Protein AF-A0A397RWU1-F1 (afdb_monomer)

Secondary structure (DSSP, 8-state):
------------------THHHHHHHHTT---HHHHHHHHT--TTPPPSSHHHHHHHHHHHHHHHT---EEEEEEE-TTT--EEEEEEEEEEEPPP-----SSGGG--------EEEEEEEEEE--TTSPPP-

Solvent-accessible surface area (backbone atoms only — not comparable to full-atom values): 8779 Å² total; per-residue (Å²): 140,80,88,79,86,79,84,77,81,78,87,72,85,83,76,86,76,65,72,77,58,56,60,60,60,55,59,77,63,70,71,53,69,68,46,49,54,54,29,73,64,67,50,93,86,66,82,68,92,44,74,66,51,45,51,52,29,52,50,43,36,23,58,77,72,74,50,66,77,39,84,72,50,79,40,61,37,90,88,77,67,40,78,35,33,42,31,34,34,35,70,43,75,32,81,70,77,79,76,90,57,96,47,84,91,64,63,68,85,67,86,65,79,37,69,67,49,76,49,76,48,80,50,68,57,59,92,88,55,85,74,85,129

Sequence (133 aa):
MDNADSNKENTGSKSVISRKNCSKVLQELQVSENLKNQALELKVGYKFENWKHVNQVLHTYAKMKGFSWRLQNTYYSRADRGVSKKVFEYRHAGKPKPSKSNNPDMTRTTTSSHVKYTCYINICWPKSDSNPR

Radius of gyration: 24.8 Å; Cα contacts (8 Å, |Δi|>4): 122; chains: 1; bounding box: 36×41×86 Å

Mean predicted aligned error: 15.51 Å

Foldseek 3Di:
DDDDDDDDDDPDDDDPDPPVVVVVVVVVVDQDPVLLVLLVVDDPPDDAPAVVSVVSNQQSNQVVVVFDKDFDDWDADPPPRATFKTKIKTFDFDDDDFDDDPDPVPRPPPPDGDGPDMDMDMDGDDPPDDHDD

Organism: NCBI:txid658196

Nearest PDB structures (foldseek):
  6yfq-assembly1_AA  TM=3.642E-01  e=2.993E+00  Leviviridae sp.
  6wwa-assembly2_C  TM=1.659E-01  e=2.289E+00  Homo sapiens
  6p8r-assembly4_D  TM=1.769E-01  e=8.172E+00  Pseudomonas aeruginosa

pLDDT: mean 71.87, std 20.06, range [34.66, 94.81]

Structure (mmCIF, N/CA/C/O backbone):
data_AF-A0A397RWU1-F1
#
_entry.id   AF-A0A397RWU1-F1
#
loop_
_atom_site.group_PDB
_atom_site.id
_atom_site.type_symbol
_atom_site.label_atom_id
_atom_site.label_alt_id
_atom_site.label_comp_id
_atom_site.label_asym_id
_atom_site.label_entity_id
_atom_site.label_seq_id
_atom_site.pdbx_PDB_ins_code
_atom_site.Cartn_x
_atom_site.Cartn_y
_atom_site.Cartn_z
_atom_site.occupancy
_atom_site.B_iso_or_equiv
_atom_site.auth_seq_id
_atom_site.auth_comp_id
_atom_site.auth_asym_id
_atom_site.auth_atom_id
_atom_site.pdbx_PDB_model_num
ATOM 1 N N . MET A 1 1 ? 23.616 24.177 67.138 1.00 42.16 1 MET A N 1
ATOM 2 C CA . MET A 1 1 ? 24.388 23.613 66.003 1.00 42.16 1 MET A CA 1
ATOM 3 C C . MET A 1 1 ? 23.354 22.886 65.188 1.00 42.16 1 MET A C 1
ATOM 5 O O . MET A 1 1 ? 23.073 21.722 65.436 1.00 42.16 1 MET A O 1
ATOM 9 N N . ASP A 1 2 ? 22.696 23.647 64.327 1.00 37.59 2 ASP A N 1
ATOM 10 C CA . ASP A 1 2 ? 21.431 23.270 63.719 1.00 37.59 2 ASP A CA 1
ATOM 11 C C . ASP A 1 2 ? 21.669 23.205 62.214 1.00 37.59 2 ASP A C 1
ATOM 13 O O . ASP A 1 2 ? 21.886 24.219 61.551 1.00 37.59 2 ASP A O 1
ATOM 17 N N . ASN A 1 3 ? 21.737 21.970 61.718 1.00 37.12 3 ASN A N 1
ATOM 18 C CA . ASN A 1 3 ? 21.844 21.633 60.307 1.00 37.12 3 ASN A CA 1
ATOM 19 C C . ASN A 1 3 ? 20.505 21.926 59.623 1.00 37.12 3 ASN A C 1
ATOM 21 O O . ASN A 1 3 ? 19.501 21.286 59.930 1.00 37.12 3 ASN A O 1
ATOM 25 N N . ALA A 1 4 ? 20.512 22.842 58.658 1.00 40.41 4 ALA A N 1
ATOM 26 C CA . ALA A 1 4 ? 19.416 23.040 57.719 1.00 40.41 4 ALA A CA 1
ATOM 27 C C . ALA A 1 4 ? 19.960 22.963 56.286 1.00 40.41 4 ALA A C 1
ATOM 29 O O . ALA A 1 4 ? 20.199 23.976 55.631 1.00 40.41 4 ALA A O 1
ATOM 30 N N . ASP A 1 5 ? 20.163 21.732 55.816 1.00 41.03 5 ASP A N 1
ATOM 31 C CA . ASP A 1 5 ? 20.361 21.419 54.401 1.00 41.03 5 ASP A CA 1
ATOM 32 C C . ASP A 1 5 ? 19.006 21.545 53.692 1.00 41.03 5 ASP A C 1
ATOM 34 O O . ASP A 1 5 ? 18.088 20.747 53.897 1.00 41.03 5 ASP A O 1
ATOM 38 N N . SER A 1 6 ? 18.849 22.592 52.886 1.00 40.50 6 SER A N 1
ATOM 39 C CA . SER A 1 6 ? 17.641 22.845 52.099 1.00 40.50 6 SER A CA 1
ATOM 40 C C . SER A 1 6 ? 17.867 22.409 50.651 1.00 40.50 6 SER A C 1
ATOM 42 O O . SER A 1 6 ? 18.237 23.194 49.780 1.00 40.50 6 SER A O 1
ATOM 44 N N . ASN A 1 7 ? 17.604 21.127 50.386 1.00 39.72 7 ASN A N 1
ATOM 45 C CA . ASN A 1 7 ? 17.441 20.599 49.034 1.00 39.72 7 ASN A CA 1
ATOM 46 C C . ASN A 1 7 ? 16.159 21.171 48.413 1.00 39.72 7 ASN A C 1
ATOM 48 O O . ASN A 1 7 ? 15.047 20.758 48.738 1.00 39.72 7 ASN A O 1
ATOM 52 N N . LYS A 1 8 ? 16.314 22.140 47.509 1.00 40.53 8 LYS A N 1
ATOM 53 C CA . LYS A 1 8 ? 15.217 22.693 46.711 1.00 40.53 8 LYS A CA 1
ATOM 54 C C . LYS A 1 8 ? 14.998 21.822 45.474 1.00 40.53 8 LYS A C 1
ATOM 56 O O . LYS A 1 8 ? 15.664 21.992 44.454 1.00 40.53 8 LYS A O 1
ATOM 61 N N . GLU A 1 9 ? 14.042 20.903 45.570 1.00 35.16 9 GLU A N 1
ATOM 62 C CA . GLU A 1 9 ? 13.454 20.213 44.422 1.00 35.16 9 GLU A CA 1
ATOM 63 C C . GLU A 1 9 ? 12.876 21.249 43.446 1.00 35.16 9 GLU A C 1
ATOM 65 O O . GLU A 1 9 ? 11.939 21.983 43.757 1.00 35.16 9 GLU A O 1
ATOM 70 N N . ASN A 1 10 ? 13.459 21.340 42.252 1.00 37.16 10 ASN A N 1
ATOM 71 C CA . ASN A 1 10 ? 12.948 22.182 41.179 1.00 37.16 10 ASN A CA 1
ATOM 72 C C . ASN A 1 10 ? 12.074 21.323 40.254 1.00 37.16 10 ASN A C 1
ATOM 74 O O . ASN A 1 10 ? 12.517 20.833 39.212 1.00 37.16 10 ASN A O 1
ATOM 78 N N . THR A 1 11 ? 10.820 21.109 40.653 1.00 43.16 11 THR A N 1
ATOM 79 C CA . THR A 1 11 ? 9.759 20.571 39.793 1.00 43.16 11 THR A CA 1
ATOM 80 C C . THR A 1 11 ? 9.328 21.635 38.783 1.00 43.16 11 THR A C 1
ATOM 82 O O . THR A 1 11 ? 8.334 22.335 38.962 1.00 43.16 11 THR A O 1
ATOM 85 N N . GLY A 1 12 ? 10.108 21.771 37.712 1.00 34.66 12 GLY A N 1
ATOM 86 C CA . GLY A 1 12 ? 9.770 22.570 36.538 1.00 34.66 12 GLY A CA 1
ATOM 87 C C . GLY A 1 12 ? 9.062 21.718 35.488 1.00 34.66 12 GLY A C 1
ATOM 88 O O . GLY A 1 12 ? 9.695 20.941 34.771 1.00 34.66 12 GLY A O 1
ATOM 89 N N . SER A 1 13 ? 7.742 21.864 35.419 1.00 39.84 13 SER A N 1
ATOM 90 C CA . SER A 1 13 ? 6.813 21.242 34.475 1.00 39.84 13 SER A CA 1
ATOM 91 C C . SER A 1 13 ? 7.335 21.206 33.034 1.00 39.84 13 SER A C 1
ATOM 93 O O . SER A 1 13 ? 7.517 22.236 32.383 1.00 39.84 13 SER A O 1
ATOM 95 N N . LYS A 1 14 ? 7.536 19.996 32.503 1.00 41.59 14 LYS A N 1
ATOM 96 C CA . LYS A 1 14 ? 7.846 19.783 31.087 1.00 41.59 14 LYS A CA 1
ATOM 97 C C . LYS A 1 14 ? 6.600 20.015 30.230 1.00 41.59 14 LYS A C 1
ATOM 99 O O . LYS A 1 14 ? 5.527 19.508 30.534 1.00 41.59 14 LYS A O 1
ATOM 104 N N . SER A 1 15 ? 6.842 20.646 29.079 1.00 40.38 15 SER A N 1
ATOM 105 C CA . SER A 1 15 ? 6.076 20.514 27.833 1.00 40.38 15 SER A CA 1
ATOM 106 C C . SER A 1 15 ? 4.889 21.468 27.613 1.00 40.38 15 SER A C 1
ATOM 108 O O . SER A 1 15 ? 3.749 21.045 27.424 1.00 40.38 15 SER A O 1
ATOM 110 N N . VAL A 1 16 ? 5.183 22.764 27.449 1.00 41.38 16 VAL A N 1
ATOM 111 C CA . VAL A 1 16 ? 4.372 23.631 26.574 1.00 41.38 16 VAL A CA 1
ATOM 112 C C . VAL A 1 16 ? 4.688 23.245 25.127 1.00 41.38 16 VAL A C 1
ATOM 114 O O . VAL A 1 16 ? 5.632 23.748 24.518 1.00 41.38 16 VAL A O 1
ATOM 117 N N . ILE A 1 17 ? 3.920 22.306 24.574 1.00 47.91 17 ILE A N 1
ATOM 118 C CA . ILE A 1 17 ? 3.958 22.008 23.139 1.00 47.91 17 ILE A CA 1
ATOM 119 C C . ILE A 1 17 ? 3.472 23.265 22.412 1.00 47.91 17 ILE A C 1
ATOM 121 O O . ILE A 1 17 ? 2.324 23.688 22.547 1.00 47.91 17 ILE A O 1
ATOM 125 N N . SER A 1 18 ? 4.382 23.888 21.666 1.00 45.59 18 SER A N 1
ATOM 126 C CA . SER A 1 18 ? 4.118 25.061 20.837 1.00 45.59 18 SER A CA 1
ATOM 127 C C . SER A 1 18 ? 2.968 24.782 19.864 1.00 45.59 18 SER A C 1
ATOM 129 O O . SER A 1 18 ? 3.106 24.002 18.918 1.00 45.59 18 SER A O 1
ATOM 131 N N . ARG A 1 19 ? 1.830 25.464 20.066 1.00 52.28 19 ARG A N 1
ATOM 132 C CA . ARG A 1 19 ? 0.615 25.368 19.229 1.00 52.28 19 ARG A CA 1
ATOM 133 C C . ARG A 1 19 ? 0.867 25.646 17.738 1.00 52.28 19 ARG A C 1
ATOM 135 O O . ARG A 1 19 ? 0.044 25.279 16.908 1.00 52.28 19 ARG A O 1
ATOM 142 N N . LYS A 1 20 ? 2.003 26.260 17.378 1.00 44.44 20 LYS A N 1
ATOM 143 C CA . LYS A 1 20 ? 2.363 26.581 15.985 1.00 44.44 20 LYS A CA 1
ATOM 144 C C . LYS A 1 20 ? 2.725 25.346 15.147 1.00 44.44 20 LYS A C 1
ATOM 146 O O . LYS A 1 20 ? 2.591 25.398 13.927 1.00 44.44 20 LYS A O 1
ATOM 151 N N . ASN A 1 21 ? 3.114 24.231 15.772 1.00 46.44 21 ASN A N 1
ATOM 152 C CA . ASN A 1 21 ? 3.475 23.007 15.045 1.00 46.44 21 ASN A CA 1
ATOM 153 C C . ASN A 1 21 ? 2.262 22.135 14.685 1.00 46.44 21 ASN A C 1
ATOM 155 O O . ASN A 1 21 ? 2.326 21.387 13.714 1.00 46.44 21 ASN A O 1
ATOM 159 N N . CYS A 1 22 ? 1.132 22.266 15.388 1.00 42.16 22 CYS A N 1
ATOM 160 C CA . CYS A 1 22 ? -0.061 21.463 15.102 1.00 42.16 22 CYS A CA 1
ATOM 161 C C . CYS A 1 22 ? -0.719 21.834 13.760 1.00 42.16 22 CYS A C 1
ATOM 163 O O . CYS A 1 22 ? -1.221 20.952 13.074 1.00 42.16 22 CYS A O 1
ATOM 165 N N . SER A 1 23 ? -0.667 23.102 13.329 1.00 45.41 23 SER A N 1
ATOM 166 C CA . SER A 1 23 ? -1.255 23.522 12.041 1.00 45.41 23 SER A CA 1
ATOM 167 C C . SER A 1 23 ? -0.546 22.938 10.817 1.00 45.41 23 SER A C 1
ATOM 169 O O . SER A 1 23 ? -1.212 22.617 9.838 1.00 45.41 23 SER A O 1
ATOM 171 N N . LYS A 1 24 ? 0.783 22.761 10.858 1.00 42.88 24 LYS A N 1
ATOM 172 C CA . LYS A 1 24 ? 1.523 22.129 9.748 1.00 42.88 24 LYS A CA 1
ATOM 173 C C . LYS A 1 24 ? 1.253 20.622 9.677 1.00 42.88 24 LYS A C 1
ATOM 175 O O . LYS A 1 24 ? 1.050 20.094 8.592 1.00 42.88 24 LYS A O 1
ATOM 180 N N . VAL A 1 25 ? 1.139 19.967 10.836 1.00 46.84 25 VAL A N 1
ATOM 181 C CA . VAL A 1 25 ? 0.768 18.544 10.950 1.00 46.84 25 VAL A CA 1
ATOM 182 C C . VAL A 1 25 ? -0.677 18.294 10.488 1.00 46.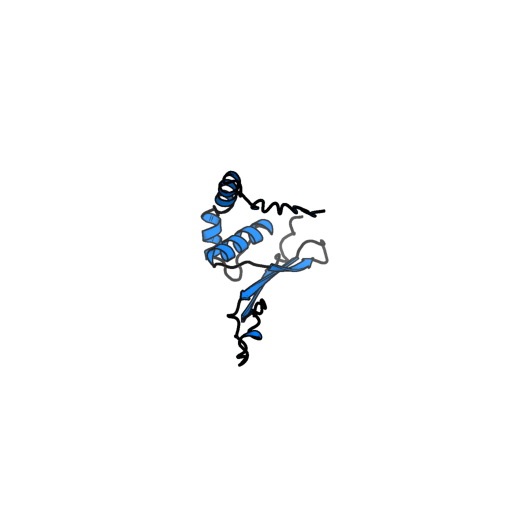84 25 VAL A C 1
ATOM 184 O O . VAL A 1 25 ? -0.974 17.251 9.914 1.00 46.84 25 VAL A O 1
ATOM 187 N N . LEU A 1 26 ? -1.584 19.260 10.672 1.00 43.44 26 LEU A N 1
ATOM 188 C CA . LEU A 1 26 ? -2.959 19.167 10.169 1.00 43.44 26 LEU A CA 1
ATOM 189 C C . LEU A 1 26 ? -3.055 19.345 8.640 1.00 43.44 26 LEU A C 1
ATOM 191 O O . LEU A 1 26 ? -3.914 18.720 8.025 1.00 43.44 26 LEU A O 1
ATOM 195 N N . GLN A 1 27 ? -2.170 20.125 8.003 1.00 46.06 27 GLN A N 1
ATOM 196 C CA . GLN A 1 27 ? -2.118 20.232 6.533 1.00 46.06 27 GLN A CA 1
ATOM 197 C C . GLN A 1 27 ? -1.588 18.956 5.854 1.00 46.06 27 GLN A C 1
ATOM 199 O O . GLN A 1 27 ? -2.067 18.603 4.778 1.00 46.06 27 GLN A O 1
ATOM 204 N N . GLU A 1 28 ? -0.704 18.192 6.507 1.00 50.75 28 GLU A N 1
ATOM 205 C CA . GLU A 1 28 ? -0.302 16.843 6.058 1.00 50.75 28 GLU A CA 1
ATOM 206 C C . GLU A 1 28 ? -1.465 15.830 6.050 1.00 50.75 28 GLU A C 1
ATOM 208 O O . GLU A 1 28 ? -1.344 14.728 5.506 1.00 50.75 28 GLU A O 1
ATOM 213 N N . LEU A 1 29 ? -2.629 16.177 6.616 1.00 54.72 29 LEU A N 1
ATOM 214 C CA . LEU A 1 29 ? -3.789 15.292 6.633 1.00 54.72 29 LEU A CA 1
ATOM 215 C C . LEU A 1 29 ? -4.673 15.384 5.388 1.00 54.72 29 LEU A C 1
ATOM 217 O O . LEU A 1 29 ? -5.535 14.508 5.228 1.00 54.72 29 LEU A O 1
ATOM 221 N N . GLN A 1 30 ? -4.474 16.373 4.517 1.00 65.12 30 GLN A N 1
ATOM 222 C CA . GLN A 1 30 ? -5.356 16.598 3.376 1.00 65.12 30 GLN A CA 1
ATOM 223 C C . GLN A 1 30 ? -4.947 15.707 2.199 1.00 65.12 30 GLN A C 1
ATOM 225 O O . GLN A 1 30 ? -4.270 16.107 1.258 1.00 65.12 30 GLN A O 1
ATOM 230 N N . VAL A 1 31 ? -5.349 14.439 2.286 1.00 71.06 31 VAL A N 1
ATOM 231 C CA . VAL A 1 31 ? -5.247 13.500 1.170 1.00 71.06 31 VAL A CA 1
ATOM 232 C C . VAL A 1 31 ? -6.146 14.000 0.041 1.00 71.06 31 VAL A C 1
ATOM 234 O O . VAL A 1 31 ? -7.319 14.294 0.286 1.00 71.06 31 VAL A O 1
ATOM 237 N N . SER A 1 32 ? -5.605 14.100 -1.176 1.00 86.25 32 SER A N 1
ATOM 238 C CA . SER A 1 32 ? -6.377 14.532 -2.342 1.00 86.25 32 SER A CA 1
ATOM 239 C C . SER A 1 32 ? -7.568 13.601 -2.580 1.00 86.25 32 SER A C 1
ATOM 241 O O . SER A 1 32 ? -7.479 12.390 -2.371 1.00 86.25 32 SER A O 1
ATOM 243 N N . GLU A 1 33 ? -8.691 14.155 -3.034 1.00 88.69 33 GLU A N 1
ATOM 244 C CA . GLU A 1 33 ? -9.904 13.364 -3.281 1.00 88.69 33 GLU A CA 1
ATOM 245 C C . GLU A 1 33 ? -9.666 12.266 -4.329 1.00 88.69 33 GLU A C 1
ATOM 247 O O . GLU A 1 33 ? -10.152 11.148 -4.200 1.00 88.69 33 GLU A O 1
ATOM 252 N N . ASN A 1 34 ? -8.803 12.546 -5.309 1.00 92.06 34 ASN A N 1
ATOM 253 C CA . ASN A 1 34 ? -8.365 11.572 -6.303 1.00 92.06 34 ASN A CA 1
ATOM 254 C C . ASN A 1 34 ? -7.699 10.333 -5.664 1.00 92.06 34 ASN A C 1
ATOM 256 O O . ASN A 1 34 ? -8.086 9.210 -5.980 1.00 92.06 34 ASN A O 1
ATOM 260 N N . LEU A 1 35 ? -6.777 10.519 -4.708 1.00 91.19 35 LEU A N 1
ATOM 261 C CA . LEU A 1 35 ? -6.140 9.400 -4.001 1.00 91.19 35 LEU A CA 1
ATOM 262 C C . LEU A 1 35 ? -7.137 8.612 -3.145 1.00 91.19 35 LEU A C 1
ATOM 264 O O . LEU A 1 35 ? -6.983 7.400 -2.997 1.00 91.19 35 LEU A O 1
ATOM 268 N N . LYS A 1 36 ? -8.160 9.270 -2.581 1.00 92.81 36 LYS A N 1
ATOM 269 C CA . LYS A 1 36 ? -9.223 8.574 -1.839 1.00 92.81 36 LYS A CA 1
ATOM 270 C C . LYS A 1 36 ? -10.059 7.692 -2.760 1.00 92.81 36 LYS A C 1
ATOM 272 O O . LYS A 1 36 ? -10.295 6.538 -2.417 1.00 92.81 36 LYS A O 1
ATOM 277 N N . ASN A 1 37 ? -10.448 8.200 -3.929 1.00 94.00 37 ASN A N 1
ATOM 278 C CA . ASN A 1 37 ? -11.195 7.422 -4.919 1.00 94.00 37 ASN A CA 1
ATOM 279 C C . ASN A 1 37 ? -10.388 6.199 -5.375 1.00 94.00 37 ASN A C 1
ATOM 281 O O . ASN A 1 37 ? -10.876 5.076 -5.305 1.00 94.00 37 ASN A O 1
ATOM 285 N N . GLN A 1 38 ? -9.107 6.388 -5.701 1.00 94.50 38 GLN A N 1
ATOM 286 C CA . GLN A 1 38 ? -8.207 5.284 -6.051 1.00 94.50 38 GLN A CA 1
ATOM 287 C C . GLN A 1 38 ? -8.031 4.269 -4.911 1.00 94.50 38 GLN A C 1
ATOM 289 O O . GLN A 1 38 ? -7.999 3.062 -5.144 1.00 94.50 38 GLN A O 1
ATOM 294 N N . ALA A 1 39 ? -7.943 4.737 -3.662 1.00 93.19 39 ALA A N 1
ATOM 295 C CA . ALA A 1 39 ? -7.876 3.860 -2.498 1.00 93.19 39 ALA A CA 1
ATOM 296 C C . ALA A 1 39 ? -9.153 3.021 -2.326 1.00 93.19 39 ALA A C 1
ATOM 298 O O . ALA A 1 39 ? -9.065 1.858 -1.933 1.00 93.19 39 ALA A O 1
ATOM 299 N N . LEU A 1 40 ? -10.329 3.579 -2.625 1.00 92.94 40 LEU A N 1
ATOM 300 C CA . LEU A 1 40 ? -11.603 2.851 -2.594 1.00 92.94 40 LEU A CA 1
ATOM 301 C C . LEU A 1 40 ? -11.724 1.823 -3.727 1.00 92.94 40 LEU A C 1
ATOM 303 O O . LEU A 1 40 ? -12.366 0.792 -3.541 1.00 92.94 40 LEU A O 1
ATOM 307 N N . GLU A 1 41 ? -11.080 2.071 -4.865 1.00 93.88 41 GLU A N 1
ATOM 308 C CA . GLU A 1 41 ? -11.060 1.176 -6.028 1.00 93.88 41 GLU A CA 1
ATOM 309 C C . GLU A 1 41 ? -10.011 0.053 -5.941 1.00 93.88 41 GLU A C 1
ATOM 311 O O . GLU A 1 41 ? -9.922 -0.782 -6.850 1.00 93.88 41 GLU A O 1
ATOM 316 N N . LEU A 1 42 ? -9.217 -0.000 -4.861 1.00 91.81 42 LEU A N 1
ATOM 317 C CA . LEU A 1 42 ? -8.195 -1.028 -4.670 1.00 91.81 42 LEU A CA 1
ATOM 318 C C . LEU A 1 42 ? -8.793 -2.437 -4.757 1.00 91.81 42 LEU A C 1
ATOM 320 O O . LEU A 1 42 ? -9.559 -2.883 -3.903 1.00 91.81 42 LEU A O 1
ATOM 324 N N . LYS A 1 43 ? -8.357 -3.171 -5.779 1.00 92.19 43 LYS A N 1
ATOM 325 C CA . LYS A 1 43 ? -8.715 -4.566 -6.040 1.00 92.19 43 LYS A CA 1
ATOM 326 C C . LYS A 1 43 ? -7.528 -5.322 -6.623 1.00 92.19 43 LYS A C 1
ATOM 328 O O . LYS A 1 43 ? -6.538 -4.727 -7.054 1.00 92.19 43 LYS A O 1
ATOM 333 N N . VAL A 1 44 ? -7.624 -6.649 -6.654 1.00 89.00 44 VAL A N 1
ATOM 334 C CA . VAL A 1 44 ? -6.619 -7.487 -7.322 1.00 89.00 44 VAL A CA 1
ATOM 335 C C . VAL A 1 44 ? -6.504 -7.060 -8.788 1.00 89.00 44 VAL A C 1
ATOM 337 O O . VAL A 1 44 ? -7.509 -6.910 -9.477 1.00 89.00 44 VAL A O 1
ATOM 340 N N . GLY A 1 45 ? -5.271 -6.834 -9.247 1.00 89.88 45 GLY A N 1
ATOM 341 C CA . GLY A 1 45 ? -4.990 -6.364 -10.605 1.00 89.88 45 GLY A CA 1
ATOM 342 C C . GLY A 1 45 ? -5.042 -4.844 -10.793 1.00 89.88 45 GLY A C 1
ATOM 343 O O . GLY A 1 45 ? -4.833 -4.388 -11.916 1.00 89.88 45 GLY A O 1
ATOM 344 N N . TYR A 1 46 ? -5.277 -4.056 -9.735 1.00 92.88 46 TYR A N 1
ATOM 345 C CA . TYR A 1 46 ? -5.111 -2.601 -9.798 1.00 92.88 46 TYR A CA 1
ATOM 346 C C . TYR A 1 46 ? -3.691 -2.246 -10.266 1.00 92.88 46 TYR A C 1
ATOM 348 O O . TYR A 1 46 ? -2.704 -2.789 -9.759 1.00 92.88 46 TYR A O 1
ATOM 356 N N . LYS A 1 47 ? -3.595 -1.346 -11.247 1.00 92.75 47 LYS A N 1
ATOM 357 C CA . LYS A 1 47 ? -2.323 -0.911 -11.827 1.00 92.75 47 LYS A CA 1
ATOM 358 C C . LYS A 1 47 ? -1.879 0.390 -11.177 1.00 92.75 47 LYS A C 1
ATOM 360 O O . LYS A 1 47 ? -2.631 1.355 -11.129 1.00 92.75 47 LYS A O 1
ATOM 365 N N . PHE A 1 48 ? -0.638 0.408 -10.712 1.00 92.88 48 PHE A N 1
ATOM 366 C CA . PHE A 1 48 ? -0.000 1.604 -10.179 1.00 92.88 48 PHE A CA 1
ATOM 367 C C . PHE A 1 48 ? 0.972 2.168 -11.209 1.00 92.88 48 PHE A C 1
ATOM 369 O O . PHE A 1 48 ? 1.577 1.421 -11.970 1.00 92.88 48 PHE A O 1
ATOM 376 N N . GLU A 1 49 ? 1.154 3.482 -11.187 1.00 92.12 49 GLU A N 1
ATOM 377 C CA . GLU A 1 49 ? 2.075 4.173 -12.100 1.00 92.12 49 GLU A CA 1
ATOM 378 C C . GLU A 1 49 ? 3.541 3.936 -11.720 1.00 92.12 49 GLU A C 1
ATOM 380 O O . GLU A 1 49 ? 4.404 3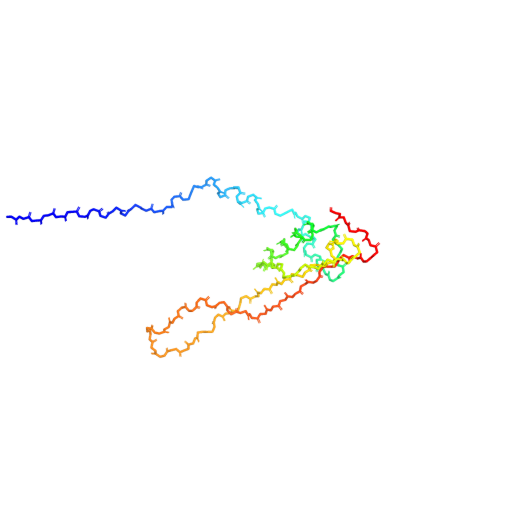.790 -12.575 1.00 92.12 49 GLU A O 1
ATOM 385 N N . ASN A 1 50 ? 3.840 3.935 -10.419 1.00 91.31 50 ASN A N 1
ATOM 386 C CA . ASN A 1 50 ? 5.186 3.770 -9.879 1.00 91.31 50 ASN A CA 1
ATOM 387 C C . ASN A 1 50 ? 5.134 3.442 -8.374 1.00 91.31 50 ASN A C 1
ATOM 389 O O . ASN A 1 50 ? 4.078 3.473 -7.737 1.00 91.31 50 ASN A O 1
ATOM 393 N N . TRP A 1 51 ? 6.291 3.167 -7.765 1.00 89.62 51 TRP A N 1
ATOM 394 C CA . TRP A 1 51 ? 6.375 2.840 -6.336 1.00 89.62 51 TRP A CA 1
ATOM 395 C C . TRP A 1 51 ? 5.963 3.982 -5.396 1.00 89.62 51 TRP A C 1
ATOM 397 O O . TRP A 1 51 ? 5.532 3.712 -4.273 1.00 89.62 51 TRP A O 1
ATOM 407 N N . LYS A 1 52 ? 6.087 5.245 -5.820 1.00 91.62 52 LYS A N 1
ATOM 408 C CA . LYS A 1 52 ? 5.612 6.393 -5.034 1.00 91.62 52 LYS A CA 1
ATOM 409 C C . LYS A 1 52 ? 4.083 6.414 -5.004 1.00 91.62 52 LYS A C 1
ATOM 411 O O . LYS A 1 52 ? 3.511 6.536 -3.923 1.00 91.62 52 LYS A O 1
ATOM 416 N N . HIS A 1 53 ? 3.448 6.188 -6.151 1.00 93.75 53 HIS A N 1
ATOM 417 C CA . HIS A 1 53 ? 1.999 6.059 -6.279 1.00 93.75 53 HIS A CA 1
ATOM 418 C C . HIS A 1 53 ? 1.469 4.892 -5.420 1.00 93.75 53 HIS A C 1
ATOM 420 O O . HIS A 1 53 ? 0.524 5.078 -4.654 1.00 93.75 53 HIS A O 1
ATOM 426 N N . VAL A 1 54 ? 2.152 3.738 -5.421 1.00 93.56 5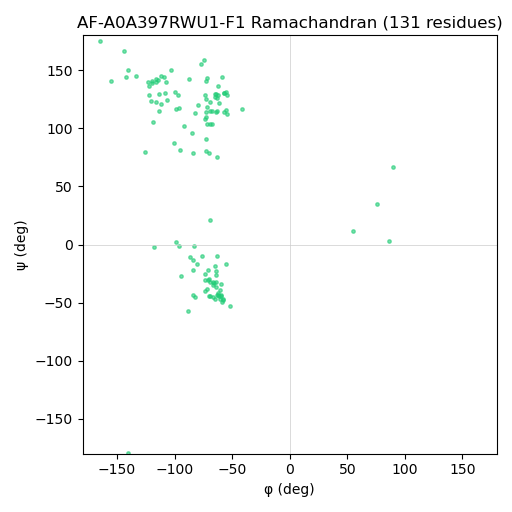4 VAL A N 1
ATOM 427 C CA . VAL A 1 54 ? 1.850 2.619 -4.502 1.00 93.56 54 VAL A CA 1
ATOM 428 C C . VAL A 1 54 ? 1.792 3.088 -3.046 1.00 93.56 54 VAL A C 1
ATOM 430 O O . VAL A 1 54 ? 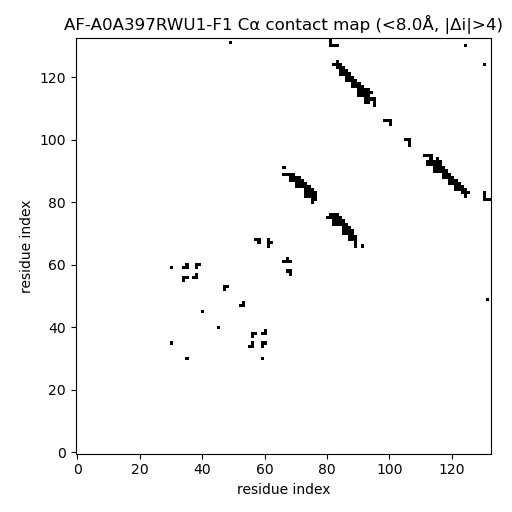0.801 2.849 -2.358 1.00 93.56 54 VAL A O 1
ATOM 433 N N . ASN A 1 55 ? 2.833 3.777 -2.570 1.00 92.12 55 ASN A N 1
ATOM 434 C CA . ASN A 1 55 ? 2.891 4.232 -1.181 1.00 92.12 55 ASN A CA 1
ATOM 435 C C . ASN A 1 55 ? 1.760 5.218 -0.853 1.00 92.12 55 ASN A C 1
ATOM 437 O O . ASN A 1 55 ? 1.158 5.113 0.213 1.00 92.12 55 ASN A O 1
ATOM 441 N N . GLN A 1 56 ? 1.450 6.148 -1.760 1.00 93.31 56 GLN A N 1
ATOM 442 C CA . GLN A 1 56 ? 0.399 7.150 -1.555 1.00 93.31 56 GLN A CA 1
ATOM 443 C C . GLN A 1 56 ? -0.993 6.517 -1.455 1.00 93.31 56 GLN A C 1
ATOM 445 O O . GLN A 1 56 ? -1.736 6.824 -0.518 1.00 93.31 56 GLN A O 1
ATOM 450 N N . VAL A 1 57 ? -1.336 5.607 -2.371 1.00 94.50 57 VAL A N 1
ATOM 451 C CA . VAL A 1 57 ? -2.648 4.939 -2.382 1.00 94.50 57 VAL A CA 1
ATOM 452 C C . VAL A 1 57 ? -2.787 3.991 -1.196 1.00 94.50 57 VAL A C 1
ATOM 454 O O . VAL A 1 57 ? -3.797 4.036 -0.493 1.00 94.50 57 VAL A O 1
ATOM 457 N N . LEU A 1 58 ? -1.760 3.186 -0.896 1.00 93.38 58 LEU A N 1
ATOM 458 C CA . LEU A 1 58 ? -1.793 2.283 0.257 1.00 93.38 58 LEU A CA 1
ATOM 459 C C . LEU A 1 58 ? -1.888 3.037 1.583 1.00 93.38 58 LEU A C 1
ATOM 461 O O . LEU A 1 58 ? -2.669 2.641 2.449 1.00 93.38 58 LEU A O 1
ATOM 465 N N . HIS A 1 59 ? -1.124 4.119 1.748 1.00 91.25 59 HIS A N 1
ATOM 466 C CA . HIS A 1 59 ? -1.199 4.968 2.936 1.00 91.25 59 HIS A CA 1
ATOM 467 C C . HIS A 1 59 ? -2.586 5.604 3.077 1.00 91.25 59 HIS A C 1
ATOM 469 O O . HIS A 1 59 ? -3.163 5.587 4.163 1.00 91.25 59 HIS A O 1
ATOM 475 N N . THR A 1 60 ? -3.150 6.108 1.977 1.00 92.62 60 THR A N 1
ATOM 476 C CA . THR A 1 60 ? -4.510 6.663 1.951 1.00 92.62 60 THR A CA 1
ATOM 477 C C . THR A 1 60 ? -5.541 5.627 2.377 1.00 92.62 60 THR A C 1
ATOM 479 O O . THR A 1 60 ? -6.331 5.891 3.282 1.00 92.62 60 THR A O 1
ATOM 482 N N . TYR A 1 61 ? -5.489 4.429 1.794 1.00 92.06 61 TYR A N 1
ATOM 483 C CA . TYR A 1 61 ? -6.387 3.334 2.147 1.00 92.06 61 TYR A CA 1
ATOM 484 C C . TYR A 1 61 ? -6.287 2.964 3.629 1.00 92.06 61 TYR A C 1
ATOM 486 O O . TYR A 1 61 ? -7.298 2.871 4.324 1.00 92.06 61 TYR A O 1
ATOM 494 N N . ALA A 1 62 ? -5.061 2.803 4.131 1.00 88.69 62 ALA A N 1
ATOM 495 C CA . ALA A 1 62 ? -4.815 2.449 5.522 1.00 88.69 62 ALA A CA 1
ATOM 496 C C . ALA A 1 62 ? -5.356 3.531 6.469 1.00 88.69 62 ALA A C 1
ATOM 498 O O . ALA A 1 62 ? -6.088 3.221 7.408 1.00 88.69 62 ALA A O 1
ATOM 499 N N . LYS A 1 63 ? -5.117 4.810 6.154 1.00 88.00 63 LYS A N 1
ATOM 500 C CA . LYS A 1 63 ? -5.655 5.952 6.903 1.00 88.00 63 LYS A CA 1
ATOM 501 C C . LYS A 1 63 ? -7.186 5.965 6.921 1.00 88.00 63 LYS A C 1
ATOM 503 O O . LYS A 1 63 ? -7.770 6.154 7.983 1.00 88.00 63 LYS A O 1
ATOM 508 N N . MET A 1 64 ? -7.836 5.722 5.781 1.00 88.12 64 MET A N 1
ATOM 509 C CA . MET A 1 64 ? -9.304 5.658 5.682 1.00 88.12 64 MET A CA 1
ATOM 510 C C . MET A 1 64 ? -9.903 4.510 6.498 1.00 88.12 64 MET A C 1
ATOM 512 O O . MET A 1 64 ? -11.021 4.620 6.995 1.00 88.12 64 MET A O 1
ATOM 516 N N . LYS A 1 65 ? -9.174 3.401 6.629 1.00 86.31 65 LYS A N 1
ATOM 517 C CA . LYS A 1 65 ? -9.616 2.209 7.361 1.00 86.31 65 LYS A CA 1
ATOM 518 C C . LYS A 1 65 ? -9.103 2.144 8.804 1.00 86.31 65 LYS A C 1
ATOM 520 O O . LYS A 1 65 ? -9.450 1.205 9.513 1.00 86.31 65 LYS A O 1
ATOM 525 N N . GLY A 1 66 ? -8.309 3.119 9.248 1.00 84.88 66 GLY A N 1
ATOM 526 C CA . GLY A 1 66 ? -7.794 3.189 10.617 1.00 84.88 66 GLY A CA 1
ATOM 527 C C . GLY A 1 66 ? -6.654 2.211 10.915 1.00 84.88 66 GLY A C 1
ATOM 528 O O . GLY A 1 66 ? -6.564 1.693 12.026 1.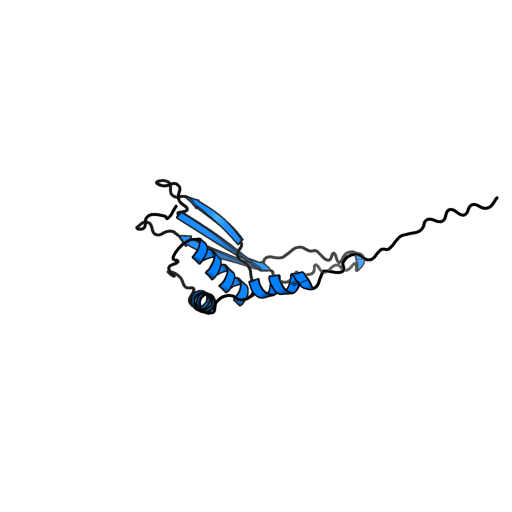00 84.88 66 GLY A O 1
ATOM 529 N N . PHE A 1 67 ? -5.784 1.939 9.941 1.00 84.81 67 PHE A N 1
ATOM 530 C CA . PHE A 1 67 ? -4.612 1.091 10.132 1.00 84.81 67 PHE A CA 1
ATOM 531 C C . PHE A 1 67 ? -3.365 1.599 9.392 1.00 84.81 67 PHE A C 1
ATOM 533 O O . PHE A 1 67 ? -3.399 2.644 8.748 1.00 84.81 67 PHE A O 1
ATOM 540 N N . SER A 1 68 ? -2.240 0.884 9.500 1.00 85.44 68 SER A N 1
ATOM 541 C CA . SER A 1 68 ? -0.999 1.194 8.781 1.00 85.44 68 SER A CA 1
ATOM 542 C C . SER A 1 68 ? -0.381 -0.048 8.138 1.00 85.44 68 SER A C 1
ATOM 544 O O . SER A 1 68 ? -0.448 -1.150 8.676 1.00 85.44 68 SER A O 1
ATOM 546 N N . TRP A 1 69 ? 0.234 0.128 6.972 1.00 88.62 69 TRP A N 1
ATOM 547 C CA . TRP A 1 69 ? 1.014 -0.924 6.325 1.00 88.62 69 TRP A CA 1
ATOM 548 C C . TRP A 1 69 ? 2.460 -0.898 6.812 1.00 88.62 69 TRP A C 1
ATOM 550 O O . TRP A 1 69 ? 3.059 0.167 6.964 1.00 88.62 69 TRP A O 1
ATOM 560 N N . ARG A 1 70 ? 3.049 -2.079 6.972 1.00 89.50 70 ARG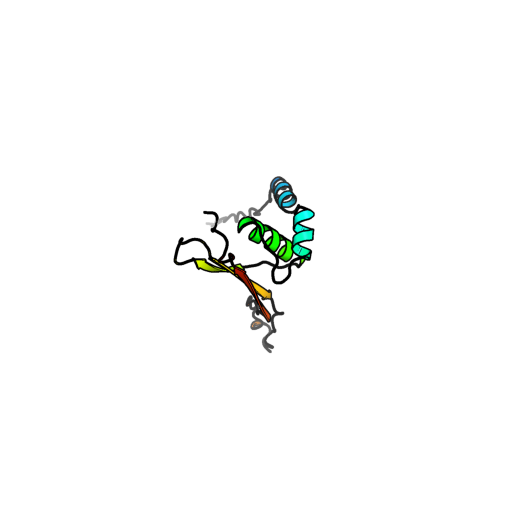 A N 1
ATOM 561 C CA . AR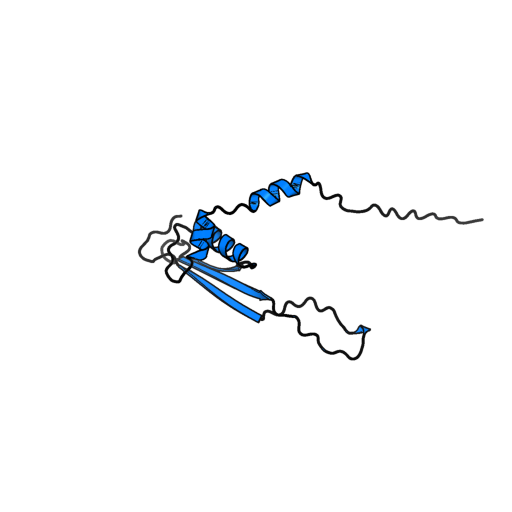G A 1 70 ? 4.482 -2.279 7.168 1.00 89.50 70 ARG A CA 1
ATOM 562 C C . ARG A 1 70 ? 5.074 -2.889 5.906 1.00 89.50 70 ARG A C 1
ATOM 564 O O . ARG A 1 70 ? 4.565 -3.891 5.412 1.00 89.50 70 ARG A O 1
ATOM 571 N N . LEU A 1 71 ? 6.161 -2.320 5.394 1.00 92.44 71 LEU A N 1
ATOM 572 C CA . LEU A 1 71 ? 6.947 -2.982 4.356 1.00 92.44 71 LEU A CA 1
ATOM 573 C C . LEU A 1 71 ? 7.650 -4.192 4.981 1.00 92.44 71 LEU A C 1
ATOM 575 O O . LEU A 1 71 ? 8.478 -4.031 5.874 1.00 92.44 71 LEU A O 1
ATOM 579 N N . GLN A 1 72 ? 7.288 -5.388 4.529 1.00 93.38 72 GLN A N 1
ATOM 580 C CA . GLN A 1 72 ? 7.830 -6.646 5.032 1.00 93.38 72 GLN A CA 1
ATOM 581 C C . GLN A 1 72 ? 9.094 -7.017 4.254 1.00 93.38 72 GLN A C 1
ATOM 583 O O . GLN A 1 72 ? 10.165 -7.141 4.838 1.00 93.38 72 GLN A O 1
ATOM 588 N N . ASN A 1 73 ? 8.982 -7.130 2.927 1.00 93.56 73 ASN A N 1
ATOM 589 C CA . ASN A 1 73 ? 10.087 -7.523 2.054 1.00 93.56 73 ASN A CA 1
ATOM 590 C C . ASN A 1 73 ? 10.088 -6.717 0.751 1.00 93.56 73 ASN A C 1
ATOM 592 O O . ASN A 1 73 ? 9.032 -6.377 0.209 1.00 93.56 73 ASN A O 1
ATOM 596 N N . THR A 1 74 ? 11.287 -6.521 0.204 1.00 94.00 74 THR A N 1
ATOM 597 C CA . THR A 1 74 ? 11.524 -5.998 -1.145 1.00 94.00 74 THR A CA 1
ATOM 598 C C . THR A 1 74 ? 12.341 -7.024 -1.918 1.00 94.00 74 THR A C 1
ATOM 600 O O . THR A 1 74 ? 13.377 -7.481 -1.438 1.00 94.00 74 THR A O 1
ATOM 603 N N . TYR A 1 75 ? 11.874 -7.391 -3.104 1.00 91.94 75 TYR A N 1
ATOM 604 C CA . TYR A 1 75 ? 12.559 -8.295 -4.018 1.00 91.94 75 TYR A CA 1
ATOM 605 C C . TYR A 1 75 ? 13.070 -7.512 -5.217 1.00 91.94 75 TYR A C 1
ATOM 607 O O . TYR A 1 75 ? 12.402 -6.600 -5.710 1.00 91.94 75 TYR A O 1
ATOM 615 N N . TYR A 1 76 ? 14.238 -7.916 -5.699 1.00 89.88 76 TYR A N 1
ATOM 616 C CA . TYR A 1 76 ? 14.900 -7.309 -6.842 1.00 89.88 76 TYR A CA 1
ATOM 617 C C . TYR A 1 76 ? 14.917 -8.288 -8.010 1.00 89.88 76 TYR A C 1
ATOM 619 O O . TYR A 1 76 ? 14.999 -9.506 -7.826 1.00 89.88 76 TYR A O 1
ATOM 627 N N . SER A 1 77 ? 14.792 -7.761 -9.219 1.00 85.25 77 SER A N 1
ATOM 628 C CA . SER A 1 77 ? 14.981 -8.535 -10.437 1.00 85.25 77 SER A CA 1
ATOM 629 C C . SER A 1 77 ? 16.467 -8.851 -10.622 1.00 85.25 77 SER A C 1
ATOM 631 O O . SER A 1 77 ? 17.347 -8.058 -10.287 1.00 85.25 77 SER A O 1
ATOM 633 N N . ARG A 1 78 ? 16.752 -10.049 -11.141 1.00 80.12 78 ARG A N 1
ATOM 634 C CA . ARG A 1 78 ? 18.129 -10.509 -11.375 1.00 80.12 78 ARG A CA 1
ATOM 635 C C . ARG A 1 78 ? 18.788 -9.816 -12.569 1.00 80.12 78 ARG A C 1
ATOM 637 O O . ARG A 1 78 ? 20.009 -9.748 -12.599 1.00 80.12 78 ARG A O 1
ATOM 644 N N . ALA A 1 79 ? 17.999 -9.333 -13.530 1.00 79.19 79 ALA A N 1
ATOM 645 C CA . ALA A 1 79 ? 18.506 -8.804 -14.796 1.00 79.19 79 ALA A CA 1
ATOM 646 C C . ALA A 1 79 ? 18.976 -7.345 -14.683 1.00 79.19 79 ALA A C 1
ATOM 648 O O . ALA A 1 79 ? 20.049 -6.995 -15.158 1.00 79.19 79 ALA A O 1
ATOM 649 N N . ASP A 1 80 ? 18.185 -6.502 -14.024 1.00 77.62 80 ASP A N 1
ATOM 650 C CA . ASP A 1 80 ? 18.344 -5.043 -13.979 1.00 77.62 80 ASP A CA 1
ATOM 651 C C . ASP A 1 80 ? 18.598 -4.505 -12.559 1.00 77.62 80 ASP A C 1
ATOM 653 O O . ASP A 1 80 ? 18.776 -3.302 -12.381 1.00 77.62 80 ASP A O 1
ATOM 657 N N . ARG A 1 81 ? 18.608 -5.383 -11.540 1.00 79.62 81 ARG A N 1
ATOM 658 C CA . ARG A 1 81 ? 18.655 -5.039 -10.103 1.00 79.62 81 ARG A CA 1
ATOM 659 C C . ARG A 1 81 ? 17.540 -4.089 -9.642 1.00 79.62 81 ARG A C 1
ATOM 661 O O . ARG A 1 81 ? 17.586 -3.606 -8.512 1.00 79.62 81 ARG A O 1
ATOM 668 N N . GLY A 1 82 ? 16.522 -3.852 -10.467 1.00 84.25 82 GLY A N 1
ATOM 669 C CA . GLY A 1 82 ? 15.376 -3.023 -10.117 1.00 84.25 82 GLY A CA 1
ATOM 670 C C . GLY A 1 82 ? 14.437 -3.744 -9.149 1.00 84.25 82 GLY A C 1
ATOM 671 O O . GLY A 1 82 ? 14.433 -4.975 -9.062 1.00 84.25 82 GLY A O 1
ATOM 672 N N . VAL A 1 83 ? 13.615 -2.996 -8.409 1.00 88.81 83 VAL A N 1
ATOM 673 C CA . VAL A 1 83 ? 12.614 -3.591 -7.509 1.00 88.81 83 VAL A CA 1
ATOM 674 C C . VAL A 1 83 ? 11.533 -4.303 -8.325 1.00 88.81 83 VAL A C 1
ATOM 676 O O . VAL A 1 83 ? 10.764 -3.654 -9.028 1.00 88.81 83 VAL A O 1
ATOM 679 N N . SER A 1 84 ? 11.438 -5.625 -8.200 1.00 89.94 84 SER A N 1
ATOM 680 C CA . SER A 1 84 ? 10.462 -6.452 -8.921 1.00 89.94 84 SER A CA 1
ATOM 681 C C . SER A 1 84 ? 9.192 -6.715 -8.117 1.00 89.94 84 SER A C 1
ATOM 683 O O . SER A 1 84 ? 8.129 -6.938 -8.693 1.00 89.94 84 SER A O 1
ATOM 685 N N . LYS A 1 85 ? 9.277 -6.704 -6.784 1.00 92.56 85 LYS A N 1
ATOM 686 C CA . LYS A 1 85 ? 8.128 -6.950 -5.908 1.00 92.56 85 LYS A CA 1
ATOM 687 C C . LYS A 1 85 ? 8.326 -6.313 -4.539 1.00 92.56 85 LYS A C 1
ATOM 689 O O . LYS A 1 85 ? 9.405 -6.402 -3.959 1.00 92.56 85 LYS A O 1
ATOM 694 N N . LYS A 1 86 ? 7.255 -5.753 -3.981 1.00 94.81 86 LYS A N 1
ATOM 695 C CA . LYS A 1 86 ? 7.165 -5.359 -2.570 1.00 94.81 86 LYS A CA 1
ATOM 696 C C . LYS A 1 86 ? 6.038 -6.122 -1.887 1.00 94.81 86 LYS A C 1
ATOM 698 O O . LYS A 1 86 ? 4.968 -6.317 -2.466 1.00 94.81 86 LYS A O 1
ATOM 703 N N . VAL A 1 87 ? 6.298 -6.564 -0.662 1.00 94.31 87 VAL A N 1
ATOM 704 C CA . VAL A 1 87 ? 5.321 -7.236 0.199 1.00 94.31 87 VAL A CA 1
ATOM 705 C C . VAL A 1 87 ? 5.014 -6.316 1.356 1.00 94.31 87 VAL A C 1
ATOM 707 O O . VAL A 1 87 ? 5.920 -5.964 2.112 1.00 94.31 87 VAL A O 1
ATOM 710 N N . PHE A 1 88 ? 3.748 -5.952 1.503 1.00 93.06 88 PHE A N 1
ATOM 711 C CA . PHE A 1 88 ? 3.284 -5.187 2.650 1.00 93.06 88 PHE A CA 1
ATOM 712 C C . PHE A 1 88 ? 2.470 -6.086 3.569 1.00 93.06 88 PHE A C 1
ATOM 714 O O . PHE A 1 88 ? 1.697 -6.928 3.117 1.00 93.06 88 PHE A O 1
ATOM 721 N N . GLU A 1 89 ? 2.667 -5.901 4.864 1.00 91.69 89 GLU A N 1
ATOM 722 C CA . GLU A 1 89 ? 1.981 -6.597 5.941 1.00 91.69 89 GLU A CA 1
ATOM 723 C C . GLU A 1 89 ? 1.172 -5.577 6.742 1.00 91.69 89 GLU A C 1
ATOM 725 O O . GLU A 1 89 ? 1.657 -4.483 7.031 1.00 91.69 89 GLU A O 1
ATOM 730 N N . TYR A 1 90 ? -0.037 -5.940 7.152 1.00 86.00 90 TYR A N 1
ATOM 731 C CA . TYR A 1 90 ? -0.721 -5.258 8.246 1.00 86.00 90 TYR A CA 1
ATOM 732 C C . TYR A 1 90 ? -1.087 -6.264 9.335 1.00 86.00 90 TYR A C 1
ATOM 734 O O . TYR A 1 90 ? -1.508 -7.390 9.056 1.00 86.00 90 TYR A O 1
ATOM 742 N N . ARG A 1 91 ? -0.922 -5.827 10.585 1.00 77.31 91 ARG A N 1
ATOM 743 C CA . ARG A 1 91 ? -1.250 -6.577 11.794 1.00 77.31 91 ARG A CA 1
ATOM 744 C C . ARG A 1 91 ? -2.391 -5.894 12.521 1.00 77.31 91 ARG A C 1
ATOM 746 O O . ARG A 1 91 ? -2.224 -4.798 13.053 1.00 77.31 91 ARG A O 1
ATOM 753 N N . HIS A 1 92 ? -3.524 -6.575 12.605 1.00 71.19 92 HIS A N 1
ATOM 754 C CA . HIS A 1 92 ? -4.630 -6.103 13.421 1.00 71.19 92 HIS A CA 1
ATOM 755 C C . HIS A 1 92 ? -4.375 -6.450 14.889 1.00 71.19 92 HIS A C 1
ATOM 757 O O . HIS A 1 92 ? -4.275 -7.630 15.250 1.00 71.19 92 HIS A O 1
ATOM 763 N N . ALA A 1 93 ? -4.313 -5.430 15.748 1.00 63.94 93 ALA A N 1
ATOM 764 C CA . ALA A 1 93 ? -4.213 -5.621 17.190 1.00 63.94 93 ALA A CA 1
ATOM 765 C C . ALA A 1 93 ? -5.454 -6.374 17.700 1.00 63.94 93 ALA A C 1
ATOM 767 O O . ALA A 1 93 ? -6.599 -5.985 17.476 1.00 63.94 93 ALA A O 1
ATOM 768 N N . GLY A 1 94 ? -5.237 -7.516 18.333 1.00 60.78 94 GLY A N 1
ATOM 769 C CA . GLY A 1 94 ? -6.247 -8.251 19.072 1.00 60.78 94 GLY A CA 1
ATOM 770 C C . GLY A 1 94 ? -6.513 -7.599 20.418 1.00 60.78 94 GLY A C 1
ATOM 771 O O . GLY A 1 94 ? -5.656 -6.918 20.978 1.00 60.78 94 GLY A O 1
ATOM 772 N N . LYS A 1 95 ? -7.709 -7.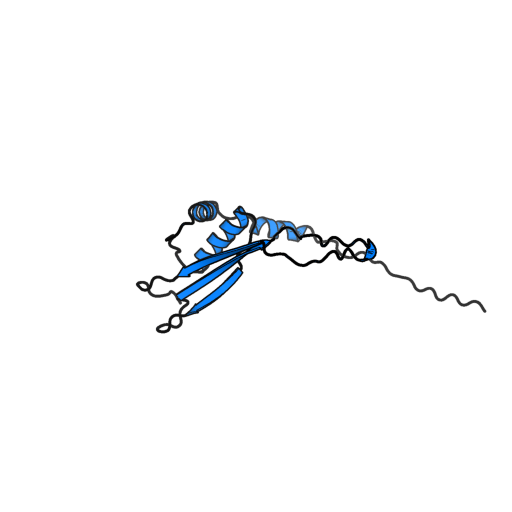840 20.955 1.00 64.88 95 LYS A N 1
ATOM 773 C CA . LYS A 1 95 ? -8.004 -7.482 22.342 1.00 64.88 95 LYS A CA 1
ATOM 774 C C . LYS A 1 95 ? -7.057 -8.281 23.250 1.00 64.88 95 LYS A C 1
ATOM 776 O O . LYS A 1 95 ? -6.987 -9.503 23.075 1.00 64.88 95 LYS A O 1
ATOM 781 N N . PRO A 1 96 ? -6.343 -7.636 24.188 1.00 62.06 96 PRO A N 1
ATOM 782 C CA . PRO A 1 96 ? -5.573 -8.354 25.193 1.00 62.06 96 PRO A CA 1
ATOM 783 C C . PRO A 1 96 ? -6.496 -9.334 25.918 1.00 62.06 96 PRO A C 1
ATOM 785 O O . PRO A 1 96 ? -7.581 -8.951 26.358 1.00 62.06 96 PRO A O 1
ATOM 788 N N . LYS A 1 97 ? -6.095 -10.604 26.016 1.00 63.28 97 LYS A N 1
ATOM 789 C CA . LYS A 1 97 ? -6.764 -11.543 26.917 1.00 63.28 97 LYS A CA 1
ATOM 790 C C . LYS A 1 97 ? -6.180 -11.306 28.310 1.00 63.28 97 LYS A C 1
ATOM 792 O O . LYS A 1 97 ? -4.991 -11.574 28.481 1.00 63.28 97 LYS A O 1
ATOM 797 N N . PRO A 1 98 ? -6.952 -10.797 29.283 1.00 62.44 98 PRO A N 1
ATOM 798 C CA . PRO A 1 98 ? -6.457 -10.705 30.646 1.00 62.44 98 PRO A CA 1
ATOM 799 C C . PRO A 1 98 ? -6.197 -12.125 31.157 1.00 62.44 98 PRO A C 1
ATOM 801 O O . PRO A 1 98 ? -7.082 -12.983 31.084 1.00 62.44 98 PRO A O 1
ATOM 804 N N . SER A 1 99 ? -4.990 -12.397 31.654 1.00 61.59 99 SER A N 1
ATOM 805 C CA . SER A 1 99 ? -4.785 -13.585 32.475 1.00 61.59 99 SER A CA 1
ATOM 806 C C . SER A 1 99 ? -5.519 -13.351 33.795 1.00 61.59 99 SER A C 1
ATOM 808 O O . SER A 1 99 ? -5.304 -12.345 34.471 1.00 61.59 99 SER A O 1
ATOM 810 N N . LYS A 1 100 ? -6.449 -14.245 34.149 1.00 58.28 100 LYS A N 1
ATOM 811 C CA . LYS A 1 100 ? -7.110 -14.193 35.455 1.00 58.28 100 LYS A CA 1
ATOM 812 C C . LYS A 1 100 ? -6.074 -14.567 36.515 1.00 58.28 100 LYS A C 1
ATOM 814 O O . LYS A 1 100 ? -5.706 -15.729 36.636 1.00 58.28 100 LYS A O 1
ATOM 819 N N . SER A 1 101 ? -5.579 -13.565 37.228 1.00 61.34 101 SER A N 1
ATOM 820 C CA . SER A 1 101 ? -4.791 -13.712 38.448 1.00 61.34 101 SER A CA 1
ATOM 821 C C . SER A 1 101 ? -5.725 -13.485 39.636 1.00 61.34 101 SER A C 1
ATOM 823 O O . SER A 1 101 ? -6.440 -12.488 39.648 1.00 61.34 101 SER A O 1
ATOM 825 N N . ASN A 1 102 ? -5.714 -14.376 40.632 1.00 64.38 102 ASN A N 1
ATOM 826 C CA . ASN A 1 102 ? -6.438 -14.164 41.895 1.00 64.38 102 ASN A CA 1
ATOM 827 C C . ASN A 1 102 ? -5.726 -13.158 42.818 1.00 64.38 102 ASN A C 1
ATOM 829 O O . ASN A 1 102 ? -6.290 -12.753 43.828 1.00 64.38 102 ASN A O 1
ATOM 833 N N . ASN A 1 103 ? -4.492 -12.769 42.486 1.00 61.41 103 ASN A N 1
ATOM 834 C CA . ASN A 1 103 ? -3.723 -11.790 43.237 1.00 61.41 103 ASN A CA 1
ATOM 835 C C . ASN A 1 103 ? -3.840 -10.406 42.554 1.00 61.41 103 ASN A C 1
ATOM 837 O O . ASN A 1 103 ? -3.396 -10.281 41.402 1.00 61.41 103 ASN A O 1
ATOM 841 N N . PRO A 1 104 ? -4.429 -9.391 43.220 1.00 61.53 104 PRO A N 1
ATOM 842 C CA . PRO A 1 104 ? -4.607 -8.048 42.662 1.00 61.53 104 PRO A CA 1
ATOM 843 C C . PRO A 1 104 ? -3.279 -7.327 42.370 1.00 61.53 104 PRO A C 1
ATOM 845 O O . PRO A 1 104 ? -3.243 -6.488 41.475 1.00 61.53 104 PRO A O 1
ATOM 848 N N . ASP A 1 105 ? -2.173 -7.709 43.018 1.00 63.06 105 ASP A N 1
ATOM 849 C CA . ASP A 1 105 ? -0.840 -7.140 42.750 1.00 63.06 105 ASP A CA 1
ATOM 850 C C . ASP A 1 105 ? -0.120 -7.809 41.564 1.00 63.06 105 ASP A C 1
ATOM 852 O O . ASP A 1 105 ? 0.872 -7.295 41.046 1.00 63.06 105 ASP A O 1
ATOM 856 N N . MET A 1 106 ? -0.618 -8.959 41.090 1.00 55.12 106 MET A N 1
ATOM 857 C CA . MET A 1 106 ? -0.056 -9.683 39.938 1.00 55.12 106 MET A CA 1
ATOM 858 C C . MET A 1 106 ? -0.808 -9.424 38.628 1.00 55.12 106 MET A C 1
ATOM 860 O O . MET A 1 106 ? -0.434 -9.999 37.598 1.00 55.12 106 MET A O 1
ATOM 864 N N . THR A 1 107 ? -1.837 -8.564 38.606 1.00 55.28 107 THR A N 1
ATOM 865 C CA . THR A 1 107 ? -2.441 -8.103 37.344 1.00 55.28 107 THR A CA 1
ATOM 866 C C . THR A 1 107 ? -1.473 -7.180 36.620 1.00 55.28 107 THR A C 1
ATOM 868 O O . THR A 1 107 ? -1.574 -5.958 36.634 1.00 55.28 107 THR A O 1
ATOM 871 N N . ARG A 1 108 ? -0.490 -7.794 35.971 1.00 53.62 108 ARG A N 1
ATOM 872 C CA . ARG A 1 108 ? 0.449 -7.124 35.092 1.00 53.62 108 ARG A CA 1
ATOM 873 C C . ARG A 1 108 ? -0.363 -6.545 33.938 1.00 53.62 108 ARG A C 1
ATOM 875 O O . ARG A 1 108 ? -0.932 -7.303 33.144 1.00 53.62 108 ARG A O 1
ATOM 882 N N . THR A 1 109 ? -0.401 -5.219 33.824 1.00 53.75 109 THR A N 1
ATOM 883 C CA . THR A 1 109 ? -0.811 -4.489 32.616 1.00 53.75 109 THR A CA 1
ATOM 884 C C . THR A 1 109 ? 0.192 -4.853 31.527 1.00 53.75 109 THR A C 1
ATOM 886 O O . THR A 1 109 ? 1.157 -4.148 31.253 1.00 53.75 109 THR A O 1
ATOM 889 N N . THR A 1 110 ? 0.058 -6.061 30.990 1.00 53.19 110 THR A N 1
ATOM 890 C CA . THR A 1 110 ? 1.021 -6.608 30.049 1.00 53.19 110 THR A CA 1
ATOM 891 C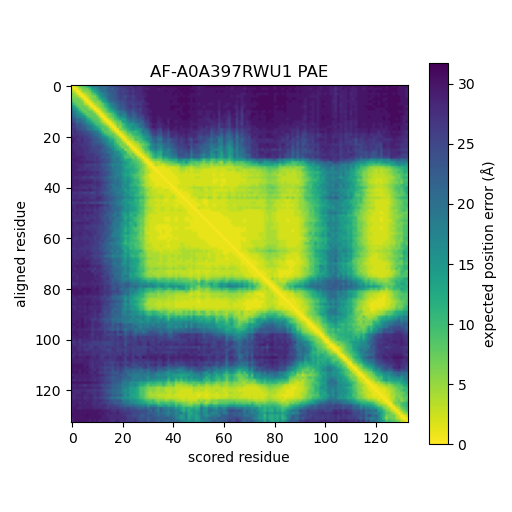 C . THR A 1 110 ? 0.799 -5.844 28.756 1.00 53.19 110 THR A C 1
ATOM 893 O O . THR A 1 110 ? -0.224 -6.007 28.095 1.00 53.19 110 THR A O 1
ATOM 896 N N . THR A 1 111 ? 1.754 -4.995 28.390 1.00 54.12 111 THR A N 1
ATOM 897 C CA . THR A 1 111 ? 1.789 -4.225 27.138 1.00 54.12 111 THR A CA 1
ATOM 898 C C . THR A 1 111 ? 2.031 -5.114 25.910 1.00 54.12 111 THR A C 1
ATOM 900 O O . THR A 1 111 ? 2.472 -4.638 24.866 1.00 54.12 111 THR A O 1
ATOM 903 N N . SER A 1 112 ? 1.752 -6.420 26.000 1.00 56.41 112 SER A N 1
ATOM 904 C CA . SER A 1 112 ? 1.865 -7.329 24.867 1.00 56.41 112 SER A CA 1
ATOM 905 C C . SER A 1 112 ? 0.723 -7.056 23.898 1.00 56.41 112 SER A C 1
ATOM 907 O O . SER A 1 112 ? -0.449 -7.299 24.201 1.00 56.41 112 SER A O 1
ATOM 909 N N . SER A 1 113 ? 1.066 -6.576 22.710 1.00 58.38 113 SER A N 1
ATOM 910 C CA . SER A 1 113 ? 0.133 -6.485 21.599 1.00 58.38 113 SER A CA 1
ATOM 911 C C . SER A 1 113 ? -0.144 -7.893 21.066 1.00 58.38 113 SER A C 1
ATOM 913 O O . SER A 1 113 ? 0.668 -8.504 20.376 1.00 58.38 113 SER A O 1
ATOM 915 N N . HIS A 1 114 ? -1.312 -8.442 21.397 1.00 61.91 114 HIS A N 1
ATOM 916 C CA . HIS A 1 114 ? -1.798 -9.647 20.732 1.00 61.91 114 HIS A CA 1
ATOM 917 C C . HIS A 1 114 ? -2.056 -9.299 19.261 1.00 61.91 114 HIS A C 1
ATOM 919 O O . HIS A 1 114 ? -2.751 -8.328 18.986 1.00 61.91 114 HIS A O 1
ATOM 925 N N . VAL A 1 115 ? -1.553 -10.070 18.297 1.00 61.69 115 VAL A N 1
ATOM 926 C CA . VAL A 1 115 ? -1.908 -9.900 16.875 1.00 61.69 115 VAL A CA 1
ATOM 927 C C . VAL A 1 115 ? -3.028 -10.880 16.561 1.00 61.69 115 VAL A C 1
ATOM 929 O O . VAL A 1 115 ? -2.859 -12.080 16.744 1.00 61.69 115 VAL A O 1
ATOM 932 N N . LYS A 1 116 ? -4.209 -10.387 16.171 1.00 64.19 116 LYS A N 1
ATOM 933 C CA . LYS A 1 116 ? -5.364 -11.262 15.896 1.00 64.19 116 LYS A CA 1
ATOM 934 C C . LYS A 1 116 ? -5.326 -11.823 14.477 1.00 64.19 116 LYS A C 1
ATOM 936 O O . LYS A 1 116 ? -5.594 -13.001 14.286 1.00 64.19 116 LYS A O 1
ATOM 941 N N . TYR A 1 117 ? -4.991 -10.974 13.510 1.00 70.00 117 TYR A N 1
ATOM 942 C CA . TYR A 1 117 ? -4.894 -11.337 12.101 1.00 70.00 117 TYR A CA 1
ATOM 943 C C . TYR A 1 117 ? -3.725 -10.604 11.460 1.00 70.00 117 TYR A C 1
ATOM 945 O O . TYR A 1 117 ? -3.466 -9.436 11.776 1.00 70.00 117 TYR A O 1
ATOM 953 N N . THR A 1 118 ? -3.069 -11.293 10.533 1.00 79.75 118 THR A N 1
ATOM 954 C CA . THR A 1 118 ? -2.016 -10.740 9.691 1.00 79.75 118 THR A CA 1
ATOM 955 C C . THR A 1 118 ? -2.448 -10.877 8.242 1.00 79.75 118 THR A C 1
ATOM 957 O O . THR A 1 118 ? -2.747 -11.981 7.790 1.00 79.75 118 THR A O 1
ATOM 960 N N . CYS A 1 119 ? -2.483 -9.760 7.521 1.00 84.62 119 CYS A N 1
ATOM 961 C CA . CYS A 1 119 ? -2.801 -9.736 6.097 1.00 84.62 119 CYS A CA 1
ATOM 962 C C . CYS A 1 119 ? -1.576 -9.287 5.306 1.00 84.62 119 CYS A C 1
ATOM 964 O O . CYS A 1 119 ? -0.867 -8.370 5.726 1.00 84.62 119 CYS A O 1
ATOM 966 N N . TYR A 1 120 ? -1.370 -9.903 4.142 1.00 90.62 120 TYR A N 1
ATOM 967 C CA . TYR A 1 120 ? -0.289 -9.563 3.225 1.00 90.62 120 TYR A CA 1
ATOM 968 C C . TYR A 1 120 ? -0.845 -9.117 1.881 1.00 90.62 120 TYR A C 1
ATOM 970 O O . TYR A 1 120 ? -1.777 -9.725 1.355 1.00 90.62 120 TYR A O 1
ATOM 978 N N . ILE A 1 121 ? -0.220 -8.099 1.300 1.00 92.25 121 ILE A N 1
ATOM 979 C CA . ILE A 1 121 ? -0.437 -7.712 -0.091 1.00 92.25 121 ILE A CA 1
ATOM 980 C C . ILE A 1 121 ? 0.888 -7.763 -0.844 1.00 92.25 121 ILE A C 1
ATOM 982 O O . ILE A 1 121 ? 1.934 -7.330 -0.354 1.00 92.25 121 ILE A O 1
ATOM 986 N N . ASN A 1 122 ? 0.833 -8.317 -2.050 1.00 93.75 122 ASN A N 1
ATOM 987 C CA . ASN A 1 122 ? 1.962 -8.402 -2.963 1.00 93.75 122 ASN A CA 1
ATOM 988 C C . ASN A 1 122 ? 1.741 -7.399 -4.090 1.00 93.75 122 ASN A C 1
ATOM 990 O O . ASN A 1 122 ? 0.728 -7.476 -4.781 1.00 93.75 122 ASN A O 1
ATOM 994 N N . ILE A 1 123 ? 2.702 -6.505 -4.303 1.00 93.31 123 ILE A N 1
ATOM 995 C CA . ILE A 1 123 ? 2.711 -5.607 -5.457 1.00 93.31 123 ILE A CA 1
ATOM 996 C C . ILE A 1 123 ? 3.927 -5.959 -6.292 1.00 93.31 123 ILE A C 1
ATOM 998 O O . ILE A 1 123 ? 5.050 -5.956 -5.787 1.00 93.31 123 ILE A O 1
ATOM 1002 N N . CYS A 1 124 ? 3.690 -6.302 -7.552 1.00 91.56 124 CYS A N 1
ATOM 1003 C CA . CYS A 1 124 ? 4.707 -6.780 -8.474 1.00 91.56 124 CYS A CA 1
ATOM 1004 C C . CYS A 1 124 ? 4.854 -5.801 -9.633 1.00 91.56 124 CYS A C 1
ATOM 1006 O O . CYS A 1 124 ? 3.857 -5.283 -10.134 1.00 91.56 124 CYS A O 1
ATOM 1008 N N . TRP A 1 125 ? 6.090 -5.608 -10.078 1.00 85.50 125 TRP A N 1
ATOM 1009 C CA . TRP A 1 125 ? 6.361 -4.983 -11.359 1.00 85.50 125 TRP A CA 1
ATOM 1010 C C . TRP A 1 125 ? 6.031 -5.987 -12.475 1.00 85.50 125 TRP A C 1
ATOM 1012 O O . TRP A 1 125 ? 6.468 -7.145 -12.390 1.00 85.50 125 TRP A O 1
ATOM 1022 N N . PRO A 1 126 ? 5.233 -5.613 -13.486 1.00 79.06 126 PRO A N 1
ATOM 1023 C CA . PRO A 1 126 ? 4.945 -6.500 -14.604 1.00 79.06 126 PRO A CA 1
ATOM 1024 C C . PRO A 1 126 ? 6.233 -6.835 -15.366 1.00 79.06 126 PRO A C 1
ATOM 1026 O O . PRO A 1 126 ? 7.063 -5.973 -15.627 1.00 79.06 126 PRO A O 1
ATOM 1029 N N . LYS A 1 127 ? 6.402 -8.112 -15.733 1.00 69.19 127 LYS A N 1
ATOM 1030 C CA . LYS A 1 127 ? 7.603 -8.603 -16.438 1.00 69.19 127 LYS A CA 1
ATOM 1031 C C . LYS A 1 127 ? 7.776 -8.004 -17.841 1.00 69.19 127 LYS A C 1
ATOM 1033 O O . LYS A 1 127 ? 8.860 -8.108 -18.398 1.00 69.19 127 LYS A O 1
ATOM 1038 N N . SER A 1 128 ? 6.705 -7.453 -18.410 1.00 63.88 128 SER A N 1
ATOM 1039 C CA . SER A 1 128 ? 6.675 -6.831 -19.734 1.00 63.88 128 SER A CA 1
ATOM 1040 C C . SER A 1 128 ? 7.213 -5.402 -19.754 1.00 63.88 128 SER A C 1
ATOM 1042 O O . SER A 1 128 ? 7.530 -4.910 -20.832 1.00 63.88 128 SER A O 1
ATOM 1044 N N . ASP A 1 129 ? 7.324 -4.746 -18.595 1.00 60.16 129 ASP A N 1
ATOM 1045 C CA . ASP A 1 129 ? 7.593 -3.313 -18.527 1.00 60.16 129 ASP A CA 1
ATOM 1046 C C . ASP A 1 129 ? 8.976 -3.078 -17.914 1.00 60.16 129 ASP A C 1
ATOM 1048 O O . ASP A 1 129 ? 9.301 -3.599 -16.843 1.00 60.16 129 ASP A O 1
ATOM 1052 N N . SER A 1 130 ? 9.794 -2.262 -18.578 1.00 59.41 130 SER A N 1
ATOM 1053 C CA . SER A 1 130 ? 11.079 -1.797 -18.053 1.00 59.41 130 SER A CA 1
ATOM 1054 C C . SER A 1 130 ? 10.868 -1.076 -16.717 1.00 59.41 130 SER A C 1
ATOM 1056 O O . SER A 1 130 ? 10.018 -0.192 -16.612 1.00 59.41 130 SER A O 1
ATOM 1058 N N . ASN A 1 131 ? 11.632 -1.434 -15.686 1.00 56.38 131 ASN A N 1
ATOM 1059 C CA . ASN A 1 131 ? 11.525 -0.799 -14.374 1.00 56.38 131 ASN A CA 1
ATOM 1060 C C . ASN A 1 131 ? 12.116 0.626 -14.423 1.00 56.38 131 ASN A C 1
ATOM 1062 O O . ASN A 1 131 ? 13.274 0.770 -14.829 1.00 56.38 131 ASN A O 1
ATOM 1066 N N . PRO A 1 132 ? 11.381 1.684 -14.032 1.00 56.00 132 PRO A N 1
ATOM 1067 C CA . PRO A 1 132 ? 11.947 3.016 -13.902 1.00 56.00 132 PRO A CA 1
ATOM 1068 C C . PRO A 1 132 ? 12.993 2.996 -12.781 1.00 56.00 132 PRO A C 1
ATOM 1070 O O . PRO A 1 132 ? 12.723 2.525 -11.674 1.00 56.00 132 PRO A O 1
ATOM 1073 N N . ARG A 1 133 ? 14.201 3.458 -13.114 1.00 52.25 133 ARG A N 1
ATOM 1074 C CA . ARG A 1 133 ? 15.326 3.595 -12.181 1.00 52.25 133 ARG A CA 1
ATOM 1075 C C . ARG A 1 133 ? 15.046 4.637 -11.105 1.00 52.25 133 ARG A C 1
ATOM 1077 O O . ARG A 1 133 ? 14.403 5.659 -11.432 1.00 52.25 133 ARG A O 1
#